Protein AF-A0A522DZI4-F1 (afdb_monomer)

Sequence (155 aa):
MILGLVLLFSINISYGDEPAVTIKKTDRCPVCGMFVYKYPKWVAEILFKDGSYYFYDGAKDMFKHLFDTAKYTPGKAAEAIRAVYVTDYYDVELIDAKSAFYVIGSDVLGPMGHELLPFKDQESAQEFLEDHQGKSILRFQEVTPLIIESLDHRR

pLDDT: mean 90.43, std 16.08, range [42.38, 98.88]

Radius of gyration: 18.19 Å; Cα contacts (8 Å, |Δi|>4): 273; chains: 1; bounding box: 61×31×57 Å

Foldseek 3Di:
DDDDDDDDDDDDPPPDPDPDDDQDQCA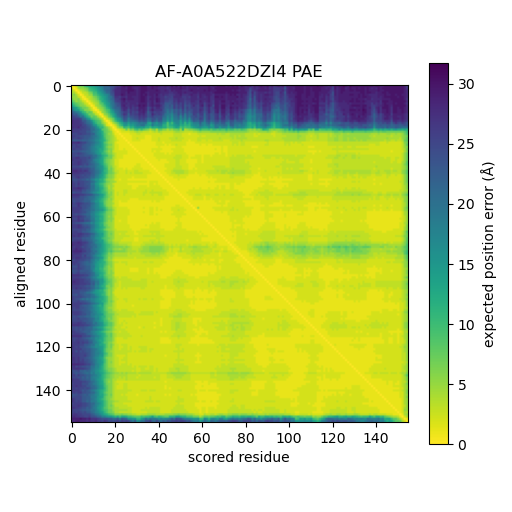ALLQPRDRQVVQLLAKKKWAFPVRDIHIHQHVLSVVVCLVPVCVSPPPDDNVRTDFMWTQANPPSDTDGLQQWKWWWDFPDATPQGTHGHTHNDPVVNVVRCVVGVTDDIDGNVRDDPVNSVCRNPDD

Mean predicted aligned error: 6.96 Å

Nearest PDB structures (foldseek):
  7og7-assembly1_A  TM=8.495E-01  e=1.006E-08  Shewanella denitrificans OS217
  7osg-assembly1_H  TM=7.710E-01  e=7.529E-07  Stutzerimonas stutzeri ATCC 14405 = CCUG 16156
  2hq3-assembly1_A  TM=6.733E-01  e=1.035E-04  Achromobacter cycloclastes

Secondary structure (DSSP, 8-state):
-----------------PPPPPPPTT-B-TTT--BGGG-GGG-EEEEETTS-EEEESSHHHHHHHHHTHHHHSTT--GGGEEEEEEE-TTT--EEETTT-EEEES-S--BTTBS--EEESSHHHHHHHHHHTT--EEEEGGG--HHHHHHHHH--

S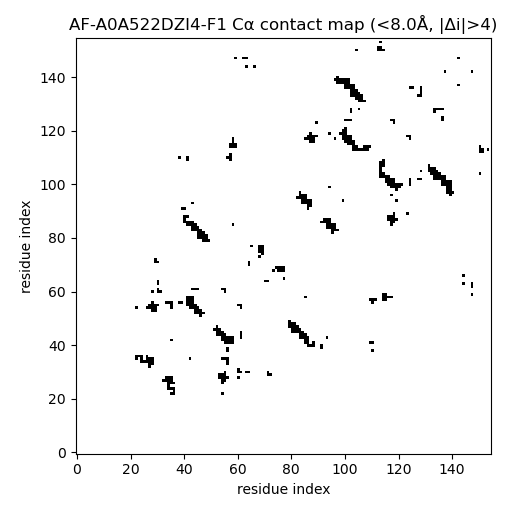tructure (mmCIF, N/CA/C/O backbone):
data_AF-A0A522DZI4-F1
#
_entry.id   AF-A0A522DZI4-F1
#
loop_
_atom_site.group_PDB
_atom_site.id
_atom_site.type_symbol
_atom_site.label_atom_id
_atom_site.label_alt_id
_atom_site.label_comp_id
_atom_site.label_asym_id
_atom_site.label_entity_id
_atom_site.label_seq_id
_atom_site.pdbx_PDB_ins_code
_atom_site.Cartn_x
_atom_site.Cartn_y
_atom_site.Cartn_z
_atom_site.occupancy
_atom_site.B_iso_or_equiv
_atom_site.auth_seq_id
_atom_site.auth_comp_id
_atom_site.auth_asym_id
_atom_site.auth_atom_id
_atom_site.pdbx_PDB_model_num
ATOM 1 N N . MET A 1 1 ? -44.406 3.926 -39.796 1.00 42.69 1 MET A N 1
ATOM 2 C CA . MET A 1 1 ? -42.980 3.721 -39.465 1.00 42.69 1 MET A CA 1
ATOM 3 C C . MET A 1 1 ? -42.635 4.660 -38.318 1.00 42.69 1 MET A C 1
ATOM 5 O O . MET A 1 1 ? -42.399 5.832 -38.568 1.00 42.69 1 MET A O 1
ATOM 9 N N . ILE A 1 2 ? -42.735 4.198 -37.068 1.00 42.38 2 ILE A N 1
ATOM 10 C CA . ILE A 1 2 ? -42.390 4.998 -35.881 1.00 42.38 2 ILE A CA 1
ATOM 11 C C . ILE A 1 2 ? -40.954 4.630 -35.510 1.00 42.38 2 ILE A C 1
ATOM 13 O O . ILE A 1 2 ? -40.682 3.490 -35.142 1.00 42.38 2 ILE A O 1
ATOM 17 N N . LEU A 1 3 ? -40.041 5.580 -35.694 1.00 44.00 3 LEU A N 1
ATOM 18 C CA . LEU A 1 3 ? -38.628 5.452 -35.360 1.00 44.00 3 LEU A CA 1
ATOM 19 C C . LEU A 1 3 ? -38.475 5.762 -33.862 1.00 44.00 3 LEU A C 1
ATOM 21 O O . LEU A 1 3 ? -38.576 6.915 -33.451 1.00 44.00 3 LEU A O 1
ATOM 25 N N . GLY A 1 4 ? -38.322 4.725 -33.038 1.00 44.97 4 GLY A N 1
ATOM 26 C CA . GLY A 1 4 ? -38.084 4.862 -31.602 1.00 44.97 4 GLY A CA 1
ATOM 27 C C . GLY A 1 4 ? -36.617 5.178 -31.326 1.00 44.97 4 GLY A C 1
ATOM 28 O O . GLY A 1 4 ? -35.756 4.323 -31.510 1.00 44.97 4 GLY A O 1
ATOM 29 N N . LEU A 1 5 ? -36.337 6.406 -30.893 1.00 58.94 5 LEU A N 1
ATOM 30 C CA . LEU A 1 5 ? -35.026 6.834 -30.410 1.00 58.94 5 LEU A CA 1
ATOM 31 C C . LEU A 1 5 ? -34.865 6.369 -28.954 1.00 58.94 5 LEU A C 1
ATOM 33 O O . LEU A 1 5 ? -35.492 6.918 -28.050 1.00 58.94 5 LEU A O 1
ATOM 37 N N . VAL A 1 6 ? -34.047 5.342 -28.727 1.00 55.59 6 VAL A N 1
ATOM 38 C CA . VAL A 1 6 ? -33.672 4.894 -27.378 1.00 55.59 6 VAL A CA 1
ATOM 39 C C . VAL A 1 6 ? -32.469 5.718 -26.925 1.00 55.59 6 VAL A C 1
ATOM 41 O O . VAL A 1 6 ? -31.351 5.516 -27.392 1.00 55.59 6 VAL A O 1
ATOM 44 N N . LEU A 1 7 ? -32.709 6.678 -26.032 1.00 53.44 7 LEU A N 1
ATOM 45 C CA . LEU A 1 7 ? -31.667 7.418 -25.322 1.00 53.44 7 LEU A CA 1
ATOM 46 C C . LEU A 1 7 ? -31.076 6.519 -24.229 1.00 53.44 7 LEU A C 1
ATOM 48 O O . LEU A 1 7 ? -31.711 6.263 -23.207 1.00 53.44 7 LEU A O 1
ATOM 52 N N . LEU A 1 8 ? -29.856 6.035 -24.456 1.00 54.62 8 LEU A N 1
ATOM 53 C CA . LEU A 1 8 ? -29.041 5.372 -23.442 1.00 54.62 8 LEU A CA 1
ATOM 54 C C . LEU A 1 8 ? -28.523 6.436 -22.465 1.00 54.62 8 LEU A C 1
ATOM 56 O O . LEU A 1 8 ? -27.666 7.247 -22.809 1.00 54.62 8 LEU A O 1
ATOM 60 N N . PHE A 1 9 ? -29.074 6.453 -21.254 1.00 49.97 9 PHE A N 1
ATOM 61 C CA . PHE A 1 9 ? -28.565 7.267 -20.154 1.00 49.97 9 PHE A CA 1
ATOM 62 C C . PHE A 1 9 ? -27.303 6.594 -19.597 1.00 49.97 9 PHE A C 1
ATOM 64 O O . PHE A 1 9 ? -27.386 5.594 -18.885 1.00 49.97 9 PHE A O 1
ATOM 71 N N . SER A 1 10 ? -26.128 7.123 -19.934 1.00 54.66 10 SER A N 1
ATOM 72 C CA . SER A 1 10 ? -24.873 6.736 -19.287 1.00 54.66 10 SER A CA 1
ATOM 73 C C . SER A 1 10 ? -24.854 7.306 -17.871 1.00 54.66 10 SER A C 1
ATOM 75 O O . SER A 1 10 ? -24.774 8.519 -17.674 1.00 54.66 10 SER A O 1
ATOM 77 N N . ILE A 1 11 ? -24.961 6.430 -16.875 1.00 54.47 11 ILE A N 1
ATOM 78 C CA . ILE A 1 11 ? -24.835 6.793 -15.465 1.00 54.47 11 ILE A CA 1
ATOM 79 C C . ILE A 1 11 ? -23.340 6.979 -15.192 1.00 54.47 11 ILE A C 1
ATOM 81 O O . ILE A 1 11 ? -22.605 6.006 -15.045 1.00 54.47 11 ILE A O 1
ATOM 85 N N . ASN A 1 12 ? -22.880 8.228 -15.154 1.00 49.81 12 ASN A N 1
ATOM 86 C CA . ASN A 1 12 ? -21.558 8.547 -14.625 1.00 49.81 12 ASN A CA 1
ATOM 87 C C . ASN A 1 12 ? -21.620 8.384 -13.104 1.00 49.81 12 ASN A C 1
ATOM 89 O O . ASN A 1 12 ? -22.180 9.228 -12.402 1.00 49.81 12 ASN A O 1
ATOM 93 N N . ILE A 1 13 ? -21.091 7.272 -12.596 1.00 49.38 13 ILE A N 1
ATOM 94 C CA . ILE A 1 13 ? -20.858 7.094 -11.164 1.00 49.38 13 ILE A CA 1
ATOM 95 C C . ILE A 1 13 ? -19.655 7.970 -10.818 1.00 49.38 13 ILE A C 1
ATOM 97 O O . ILE A 1 13 ? -18.510 7.586 -11.033 1.00 49.38 13 ILE A O 1
ATOM 101 N N . SER A 1 14 ? -19.926 9.175 -10.322 1.00 45.41 14 SER A N 1
ATOM 102 C CA . SER A 1 14 ? -18.908 9.995 -9.674 1.00 45.41 14 SER A CA 1
ATOM 103 C C . SER A 1 14 ? -18.571 9.319 -8.347 1.00 45.41 14 SER A C 1
ATOM 105 O O . SER A 1 14 ? -19.396 9.316 -7.432 1.00 45.41 14 SER A O 1
ATOM 107 N N . TYR A 1 15 ? -17.388 8.713 -8.244 1.00 54.19 15 TYR A N 1
ATOM 108 C CA . TYR A 1 15 ? -16.812 8.386 -6.942 1.00 54.19 15 TYR A CA 1
ATOM 109 C C . TYR A 1 15 ? -16.619 9.718 -6.211 1.00 54.19 15 TYR A C 1
ATOM 111 O O . TYR A 1 15 ? -15.895 10.587 -6.688 1.00 54.19 15 TYR A O 1
ATOM 119 N N . GLY A 1 16 ? -17.395 9.940 -5.150 1.00 45.88 16 GLY A N 1
ATOM 120 C CA . GLY A 1 16 ? -17.378 11.196 -4.408 1.00 45.88 16 GLY A CA 1
ATOM 121 C C . GLY A 1 16 ? -16.013 11.450 -3.775 1.00 45.88 16 GLY A C 1
ATOM 122 O O . GLY A 1 16 ? -15.410 10.519 -3.243 1.00 45.88 16 GLY A O 1
ATOM 123 N N . ASP A 1 17 ? -15.576 12.711 -3.826 1.00 51.94 17 ASP A N 1
ATOM 124 C CA . ASP A 1 17 ? -14.486 13.281 -3.028 1.00 51.94 17 ASP A CA 1
ATOM 125 C C . ASP A 1 17 ? -14.774 13.030 -1.540 1.00 51.94 17 ASP A C 1
ATOM 127 O O . ASP A 1 17 ? -15.475 13.790 -0.866 1.00 51.94 17 ASP A O 1
ATOM 131 N N . GLU A 1 18 ? -14.284 11.910 -1.022 1.00 57.28 18 GLU A N 1
ATOM 132 C CA . GLU A 1 18 ? -14.218 11.690 0.413 1.00 57.28 18 GLU A CA 1
ATOM 133 C C . GLU A 1 18 ? -13.055 12.515 0.970 1.00 57.28 18 GLU A C 1
ATOM 135 O O . GLU A 1 18 ? -11.993 12.577 0.348 1.00 57.28 18 GLU A O 1
ATOM 140 N N . PRO A 1 19 ? -13.223 13.174 2.128 1.00 52.31 19 PRO A N 1
ATOM 141 C CA . PRO A 1 19 ? -12.162 13.989 2.692 1.00 52.31 19 PRO A CA 1
ATOM 142 C C . PRO A 1 19 ? -10.928 13.121 2.948 1.00 52.31 19 PRO A C 1
ATOM 144 O O . PRO A 1 19 ? -10.971 12.199 3.763 1.00 52.31 19 PRO A O 1
ATOM 147 N N . ALA A 1 20 ? -9.832 13.442 2.258 1.00 66.19 20 ALA A N 1
ATOM 148 C CA . ALA A 1 20 ? -8.550 12.776 2.430 1.00 66.19 20 ALA A CA 1
ATOM 149 C C . ALA A 1 20 ? -8.134 12.824 3.908 1.00 66.19 20 ALA A C 1
ATOM 151 O O . ALA A 1 20 ? -7.984 13.903 4.500 1.00 66.19 20 ALA A O 1
ATOM 152 N N . VAL A 1 21 ? -7.966 11.655 4.528 1.00 83.31 21 VAL A N 1
ATOM 153 C CA . VAL A 1 21 ? -7.552 11.587 5.926 1.00 83.31 21 VAL A CA 1
ATOM 154 C C . VAL A 1 21 ? -6.105 12.064 6.017 1.00 83.31 21 VAL A C 1
ATOM 156 O O . VAL A 1 21 ? -5.202 11.560 5.356 1.00 83.31 21 VAL A O 1
ATOM 159 N N . THR A 1 22 ? -5.868 13.086 6.836 1.00 90.69 22 THR A N 1
ATOM 160 C CA . THR A 1 22 ? -4.531 13.670 6.978 1.00 90.69 22 THR A CA 1
ATOM 161 C C . THR A 1 22 ? -3.695 12.885 7.986 1.00 90.69 22 THR A C 1
ATOM 163 O O . THR A 1 22 ? -4.086 12.745 9.148 1.00 90.69 22 THR A O 1
ATOM 166 N N . ILE A 1 23 ? -2.504 12.457 7.565 1.00 92.94 23 ILE A N 1
ATOM 167 C CA . ILE A 1 23 ? -1.526 11.768 8.414 1.00 92.94 23 ILE A CA 1
ATOM 168 C C . ILE A 1 23 ? -0.971 12.728 9.471 1.00 92.94 23 ILE A C 1
ATOM 170 O O . ILE A 1 23 ? -0.421 13.791 9.169 1.00 92.94 23 ILE A O 1
ATOM 174 N N . LYS A 1 24 ? -1.057 12.328 10.737 1.00 95.56 24 LYS A N 1
ATOM 175 C CA . LYS A 1 24 ? -0.503 13.040 11.891 1.00 95.56 24 LYS A CA 1
ATOM 176 C C . LYS A 1 24 ? 0.878 12.495 12.239 1.00 95.56 24 LYS A C 1
ATOM 178 O O . LYS A 1 24 ? 1.206 11.336 12.009 1.00 95.56 24 LYS A O 1
ATOM 183 N N . LYS A 1 25 ? 1.686 13.307 12.928 1.00 96.56 25 LYS A N 1
ATOM 184 C CA . LYS A 1 25 ? 3.009 12.875 13.428 1.00 96.56 25 LYS A CA 1
ATOM 185 C C . LYS A 1 25 ? 2.949 11.739 14.457 1.00 96.56 25 LYS A C 1
ATOM 187 O O . LYS A 1 25 ? 3.963 11.102 14.728 1.00 96.56 25 LYS A O 1
ATOM 192 N N . THR A 1 26 ? 1.781 11.519 15.050 1.00 96.75 26 THR A N 1
ATOM 193 C CA . THR A 1 26 ? 1.513 10.456 16.022 1.00 96.75 26 THR A CA 1
ATOM 194 C C . THR A 1 26 ? 1.021 9.166 15.383 1.00 96.75 26 THR A C 1
ATOM 196 O O . THR A 1 26 ? 0.989 8.153 16.078 1.00 96.75 26 THR A O 1
ATOM 199 N N . ASP A 1 27 ? 0.639 9.190 14.103 1.00 96.94 27 ASP A N 1
ATOM 200 C CA . ASP A 1 27 ? 0.090 8.015 13.436 1.00 96.94 27 ASP A CA 1
ATOM 201 C C . ASP A 1 27 ? 1.195 6.986 13.212 1.00 96.94 27 ASP A C 1
ATOM 203 O O . ASP A 1 27 ? 2.288 7.289 12.710 1.00 96.94 27 ASP A O 1
ATOM 207 N N . ARG A 1 28 ? 0.905 5.760 13.643 1.00 97.81 28 ARG A N 1
ATOM 208 C CA . ARG A 1 28 ? 1.819 4.627 13.576 1.00 97.81 28 ARG A CA 1
ATOM 209 C C . ARG A 1 28 ? 1.190 3.496 12.791 1.00 97.81 28 ARG A C 1
ATOM 211 O O . ARG A 1 28 ? 0.009 3.212 12.973 1.00 97.81 28 ARG A O 1
ATOM 218 N N . CYS A 1 29 ? 2.014 2.824 11.999 1.00 98.19 29 CYS A N 1
ATOM 219 C CA . CYS A 1 29 ? 1.640 1.580 11.358 1.00 98.1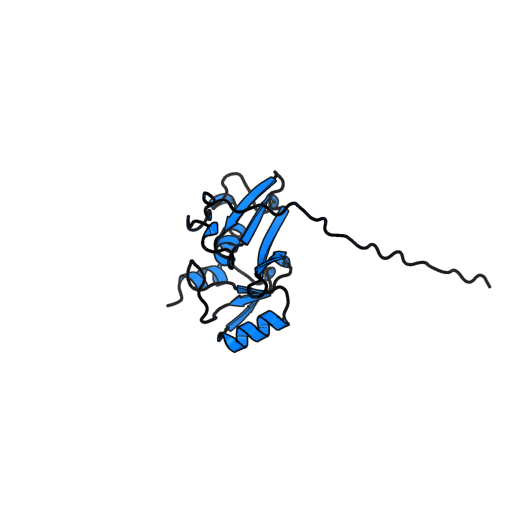9 29 CYS A CA 1
ATOM 220 C C . CYS A 1 29 ? 1.292 0.542 12.440 1.00 98.19 29 CYS A C 1
ATOM 222 O O . CYS A 1 29 ? 2.137 0.272 13.301 1.00 98.19 29 CYS A O 1
ATOM 224 N N . PRO A 1 30 ? 0.082 -0.049 12.441 1.00 97.75 30 PRO A N 1
ATOM 225 C CA . PRO A 1 30 ? -0.310 -1.038 13.446 1.00 97.75 30 PRO A CA 1
ATOM 226 C C . PRO A 1 30 ? 0.451 -2.366 13.303 1.00 97.75 30 PRO A C 1
ATOM 228 O O . PRO A 1 30 ? 0.373 -3.207 14.195 1.00 97.75 30 PRO A O 1
ATOM 231 N N . VAL A 1 31 ? 1.180 -2.562 12.199 1.00 98.06 31 VAL A N 1
ATOM 232 C CA . VAL A 1 31 ? 1.926 -3.791 11.912 1.00 98.06 31 VAL A CA 1
ATOM 233 C C . VAL A 1 31 ? 3.365 -3.713 12.420 1.00 98.06 31 VAL A C 1
ATOM 235 O O . VAL A 1 31 ? 3.755 -4.544 13.240 1.00 98.06 31 VAL A O 1
ATOM 238 N N . CYS A 1 32 ? 4.143 -2.714 11.993 1.00 97.38 32 CYS A N 1
ATOM 239 C CA . CYS A 1 32 ? 5.549 -2.557 12.390 1.00 97.38 32 CYS A CA 1
ATOM 240 C C . CYS A 1 32 ? 5.784 -1.522 13.511 1.00 97.38 32 CYS A C 1
ATOM 242 O O . CYS A 1 32 ? 6.859 -1.484 14.111 1.00 97.38 32 CYS A O 1
ATOM 244 N N . GLY A 1 33 ? 4.806 -0.657 13.807 1.00 97.31 33 GLY A N 1
ATOM 245 C CA . GLY A 1 33 ? 4.912 0.405 14.816 1.00 97.31 33 GLY A CA 1
ATOM 246 C C . GLY A 1 33 ? 5.635 1.681 14.363 1.00 97.31 33 GLY A C 1
ATOM 247 O O . GLY A 1 33 ? 5.810 2.600 15.181 1.00 97.31 33 GLY A O 1
ATOM 248 N N . MET A 1 34 ? 6.054 1.763 13.095 1.00 96.94 34 MET A N 1
ATOM 249 C CA . MET A 1 34 ? 6.743 2.929 12.540 1.00 96.94 34 MET A CA 1
ATOM 250 C C . MET A 1 34 ? 5.824 4.132 12.364 1.00 96.94 34 MET A C 1
ATOM 252 O O . MET A 1 34 ? 4.624 4.005 12.147 1.00 96.94 34 MET A O 1
ATOM 256 N N . PHE A 1 35 ? 6.407 5.327 12.460 1.00 97.75 35 PHE A N 1
ATOM 257 C CA . PHE A 1 35 ? 5.691 6.577 12.236 1.00 97.75 35 PHE A CA 1
ATOM 258 C C . PHE A 1 35 ? 5.482 6.825 10.744 1.00 97.75 35 PHE A C 1
ATOM 260 O O . PHE A 1 35 ? 6.451 7.063 10.019 1.00 97.75 35 PHE A O 1
ATOM 267 N N . VAL A 1 36 ? 4.224 6.847 10.311 1.00 97.44 36 VAL A N 1
ATOM 268 C CA . VAL A 1 36 ? 3.872 6.861 8.883 1.00 97.44 36 VAL A CA 1
ATOM 269 C C . VAL A 1 36 ? 4.281 8.166 8.196 1.00 97.44 36 VAL A C 1
ATOM 271 O O . VAL A 1 36 ? 4.771 8.138 7.072 1.00 97.44 36 VAL A O 1
ATOM 274 N N . TYR A 1 37 ? 4.187 9.311 8.885 1.00 95.88 37 TYR A N 1
ATOM 275 C CA . TYR A 1 37 ? 4.509 10.630 8.309 1.00 95.88 37 TYR A CA 1
ATOM 276 C C . TYR A 1 37 ? 5.936 10.748 7.740 1.00 95.88 37 TYR A C 1
ATOM 278 O O . TYR A 1 37 ? 6.227 11.683 6.996 1.00 95.88 37 TYR A O 1
ATOM 286 N N . LYS A 1 38 ? 6.847 9.843 8.121 1.00 96.19 38 LYS A N 1
ATOM 287 C CA . LYS A 1 38 ? 8.222 9.802 7.612 1.00 96.19 38 LYS A CA 1
ATOM 288 C C . LYS A 1 38 ? 8.331 9.186 6.212 1.00 96.19 38 LYS A C 1
ATOM 290 O O . LYS A 1 38 ? 9.363 9.362 5.573 1.00 96.19 38 LYS A O 1
ATOM 295 N N . TYR A 1 39 ? 7.291 8.496 5.743 1.00 95.56 39 TYR A N 1
ATOM 296 C CA . TYR A 1 39 ? 7.297 7.697 4.515 1.00 95.56 39 TYR A CA 1
ATOM 297 C C . TYR A 1 39 ? 6.119 8.041 3.589 1.00 95.56 39 TYR A C 1
ATOM 299 O O . TYR A 1 39 ? 5.419 7.136 3.150 1.00 95.56 39 TYR A O 1
ATOM 307 N N . PRO A 1 40 ? 5.883 9.325 3.249 1.00 91.81 40 PRO A N 1
ATOM 308 C CA . PRO A 1 40 ? 4.688 9.752 2.507 1.00 91.81 40 PRO A CA 1
ATOM 309 C C . PRO A 1 40 ? 4.513 9.057 1.144 1.00 91.81 40 PRO A C 1
ATOM 311 O O . PRO A 1 40 ? 3.389 8.840 0.712 1.00 91.81 40 PRO A O 1
ATOM 314 N N . LYS A 1 41 ? 5.615 8.654 0.497 1.00 91.81 41 LYS A N 1
ATOM 315 C CA . LYS A 1 41 ? 5.607 7.929 -0.786 1.00 91.81 41 LYS A CA 1
ATOM 316 C C . LYS A 1 41 ? 5.160 6.467 -0.698 1.00 91.81 41 LYS A C 1
ATOM 318 O O . LYS A 1 41 ? 4.917 5.853 -1.722 1.00 91.81 41 LYS A O 1
ATOM 323 N N . TRP A 1 42 ? 5.100 5.910 0.506 1.00 96.69 42 TRP A N 1
ATOM 324 C CA . TRP A 1 42 ? 4.854 4.484 0.743 1.00 96.69 42 TRP A CA 1
ATOM 325 C C . TRP A 1 42 ? 3.513 4.227 1.415 1.00 96.69 42 TRP A C 1
ATOM 327 O O . TRP A 1 42 ? 3.176 3.086 1.720 1.00 96.69 42 TRP A O 1
ATOM 337 N N . VAL A 1 43 ? 2.778 5.297 1.708 1.00 97.44 43 VAL A N 1
ATOM 338 C CA . VAL A 1 43 ? 1.599 5.223 2.554 1.00 97.44 43 VAL A C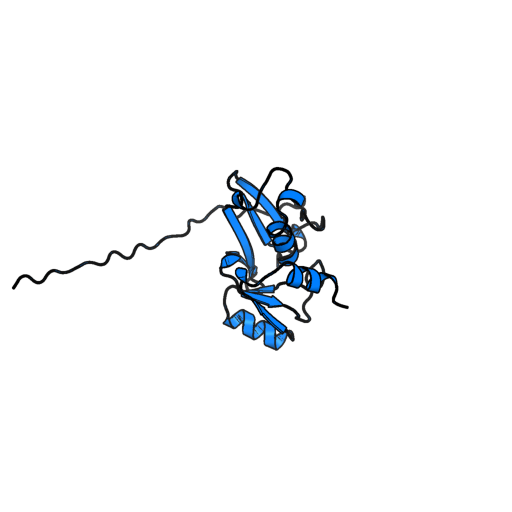A 1
ATOM 339 C C . VAL A 1 43 ? 0.566 4.295 1.934 1.00 97.44 43 VAL A C 1
ATOM 341 O O . VAL A 1 43 ? 0.286 4.325 0.739 1.00 97.44 43 VAL A O 1
ATOM 344 N N . ALA A 1 44 ? -0.028 3.483 2.791 1.00 98.25 44 ALA A N 1
ATOM 345 C CA . ALA A 1 44 ? -1.288 2.830 2.504 1.00 98.25 44 ALA A CA 1
ATOM 346 C C . ALA A 1 44 ? -2.285 3.154 3.617 1.00 98.25 44 ALA A C 1
ATOM 348 O O . ALA A 1 44 ? -1.901 3.545 4.725 1.00 98.25 44 ALA A O 1
ATOM 349 N N . GLU A 1 45 ? -3.568 2.985 3.325 1.00 97.69 45 GLU A N 1
ATOM 350 C CA . GLU A 1 45 ? -4.664 3.329 4.223 1.00 97.69 45 GLU A CA 1
ATOM 351 C C . GLU A 1 45 ? -5.767 2.270 4.167 1.00 97.69 45 GLU A C 1
ATOM 353 O O . GLU A 1 45 ? -6.146 1.803 3.093 1.00 97.69 45 GLU A O 1
ATOM 358 N N . ILE A 1 46 ? -6.313 1.917 5.331 1.00 97.94 46 ILE A N 1
ATOM 359 C CA . ILE A 1 46 ? -7.549 1.139 5.452 1.00 97.94 46 ILE A CA 1
ATOM 360 C C . ILE A 1 46 ? -8.589 2.001 6.160 1.00 97.94 46 ILE A C 1
ATOM 362 O O . ILE A 1 46 ? -8.374 2.445 7.289 1.00 97.94 46 ILE A O 1
ATOM 366 N N . LEU A 1 47 ? -9.741 2.173 5.511 1.00 96.94 47 LEU A N 1
ATOM 367 C CA . LEU A 1 47 ? -10.920 2.839 6.057 1.00 96.94 47 LEU A CA 1
ATOM 368 C C . LEU A 1 47 ? -11.976 1.805 6.432 1.00 96.94 47 LEU A C 1
ATOM 370 O O . LEU A 1 47 ? -12.376 0.982 5.606 1.00 96.94 47 LEU A O 1
ATOM 374 N N . PHE A 1 48 ? -12.494 1.883 7.653 1.00 96.56 48 PHE A N 1
ATOM 375 C CA . PHE A 1 48 ? -13.569 1.021 8.137 1.00 96.56 48 PHE A CA 1
ATOM 376 C C . PHE A 1 48 ? -14.942 1.694 8.021 1.00 96.56 48 PHE A C 1
ATOM 378 O O . PHE A 1 48 ? -15.073 2.917 7.960 1.00 96.56 48 PHE A O 1
ATOM 385 N N . LYS A 1 49 ? -16.000 0.876 8.010 1.00 96.31 49 LYS A N 1
ATOM 386 C CA . LYS A 1 49 ? -17.403 1.323 7.916 1.00 96.31 49 LYS A CA 1
ATOM 387 C C . LYS A 1 49 ? -17.856 2.195 9.091 1.00 96.31 49 LYS A C 1
ATOM 389 O O . LYS A 1 49 ? -18.790 2.968 8.934 1.00 96.31 49 LYS A O 1
ATOM 394 N N . ASP A 1 50 ? -17.209 2.074 10.248 1.00 94.88 50 ASP A N 1
ATOM 395 C CA . ASP A 1 50 ? -17.484 2.895 11.435 1.00 94.88 50 ASP A CA 1
ATOM 396 C C . ASP A 1 50 ? -16.720 4.232 11.445 1.00 94.88 50 ASP A C 1
ATOM 398 O O . ASP A 1 50 ? -16.773 4.962 12.432 1.00 94.88 50 ASP A O 1
ATOM 402 N N . GLY A 1 51 ? -15.998 4.548 10.365 1.00 93.75 51 GLY A N 1
ATOM 403 C CA . GLY A 1 51 ? -15.223 5.780 10.215 1.00 93.75 51 GLY A CA 1
ATOM 404 C C . GLY A 1 51 ? -13.827 5.731 10.838 1.00 93.75 51 GLY A C 1
ATOM 405 O O . GLY A 1 51 ? -13.062 6.679 10.668 1.00 93.75 51 GLY A O 1
ATOM 406 N N . SER A 1 52 ? -13.463 4.646 11.530 1.00 94.75 52 SER A N 1
ATOM 407 C CA . SER A 1 52 ? -12.073 4.452 11.956 1.00 94.75 52 SER A CA 1
ATOM 408 C C . SER A 1 52 ? -11.164 4.180 10.756 1.00 94.75 52 SER A C 1
ATOM 410 O O . SER A 1 52 ? -11.588 3.612 9.746 1.00 94.75 52 SER A O 1
ATOM 412 N N . TYR A 1 53 ? -9.906 4.590 10.876 1.00 95.75 53 TYR A N 1
ATOM 413 C CA . TYR A 1 53 ? -8.910 4.483 9.821 1.00 95.75 53 TYR A CA 1
ATOM 414 C C . TYR A 1 53 ? -7.554 4.090 10.396 1.00 95.75 53 TYR A C 1
ATOM 416 O O . TYR A 1 53 ? -7.257 4.356 11.564 1.00 95.75 53 TYR A O 1
ATOM 424 N N . TYR A 1 54 ? -6.733 3.464 9.560 1.00 97.25 54 TYR A N 1
ATOM 425 C CA . TYR A 1 54 ? -5.366 3.089 9.893 1.00 97.25 54 TYR A CA 1
ATOM 426 C C . TYR A 1 54 ? -4.463 3.382 8.709 1.00 97.25 54 TYR A C 1
ATOM 428 O O . TYR A 1 54 ? -4.825 3.113 7.565 1.00 97.25 54 TYR A O 1
ATOM 436 N N . PHE A 1 55 ? -3.278 3.897 9.013 1.00 98.06 55 PHE A N 1
ATOM 437 C CA . PHE A 1 55 ? -2.233 4.130 8.034 1.00 98.06 55 PHE A CA 1
ATOM 438 C C . PHE A 1 55 ? -1.107 3.120 8.193 1.00 98.06 55 PHE A C 1
ATOM 440 O O . PHE A 1 55 ? -0.822 2.664 9.302 1.00 98.06 55 PHE A O 1
ATOM 447 N N . TYR A 1 56 ? -0.433 2.840 7.090 1.00 98.50 56 TYR A N 1
ATOM 448 C CA . TYR A 1 56 ? 0.685 1.911 7.004 1.00 98.50 56 TYR A CA 1
ATOM 449 C C . TYR A 1 56 ? 1.832 2.610 6.287 1.00 98.50 56 TYR A C 1
ATOM 451 O O . TYR A 1 56 ? 1.616 3.467 5.434 1.00 98.50 56 TYR A O 1
ATOM 459 N N . ASP A 1 57 ? 3.054 2.253 6.644 1.00 97.38 57 ASP A N 1
ATOM 460 C CA . ASP A 1 57 ? 4.285 2.741 6.025 1.00 97.38 57 ASP A CA 1
ATOM 461 C C . ASP A 1 57 ? 4.663 1.969 4.749 1.00 97.38 57 ASP A C 1
ATOM 463 O O . ASP A 1 57 ? 5.744 2.175 4.214 1.00 97.38 57 ASP A O 1
ATOM 467 N N . GLY A 1 58 ? 3.790 1.091 4.258 1.00 97.94 58 GLY A N 1
ATOM 468 C CA . GLY A 1 58 ? 3.991 0.308 3.043 1.00 97.94 58 GLY A CA 1
ATOM 469 C C . GLY A 1 58 ? 2.762 -0.529 2.702 1.00 97.94 58 GLY A C 1
ATOM 470 O O . GLY A 1 58 ? 1.978 -0.901 3.585 1.00 97.94 58 GLY A O 1
ATOM 471 N N . ALA A 1 59 ? 2.606 -0.877 1.422 1.00 98.38 59 ALA A N 1
ATOM 472 C CA . ALA A 1 59 ? 1.531 -1.759 0.975 1.00 98.38 59 ALA A CA 1
ATOM 473 C C . ALA A 1 59 ? 1.661 -3.168 1.577 1.00 98.38 59 ALA A C 1
ATOM 475 O O . ALA A 1 59 ? 0.650 -3.765 1.939 1.00 98.38 59 ALA A O 1
ATOM 476 N N . LYS A 1 60 ? 2.880 -3.688 1.764 1.00 98.31 60 LYS A N 1
ATOM 477 C CA . LYS A 1 60 ? 3.141 -4.984 2.407 1.00 98.31 60 LYS A CA 1
ATOM 478 C C . LYS A 1 60 ? 2.515 -5.077 3.789 1.00 98.31 60 LYS A C 1
ATOM 480 O O . LYS A 1 60 ? 1.829 -6.055 4.084 1.00 98.31 60 LYS A O 1
ATOM 485 N N . ASP A 1 61 ? 2.721 -4.071 4.630 1.00 98.56 61 ASP A N 1
ATOM 486 C CA . ASP A 1 61 ? 2.152 -4.061 5.975 1.00 98.56 61 ASP A CA 1
ATOM 487 C C . ASP A 1 61 ? 0.628 -3.878 5.940 1.00 98.56 61 ASP A C 1
ATOM 489 O O . ASP A 1 61 ? -0.091 -4.536 6.694 1.00 98.56 61 ASP A O 1
ATOM 493 N N . MET A 1 62 ? 0.100 -3.100 4.993 1.00 98.62 62 MET A N 1
ATOM 494 C CA . MET A 1 62 ? -1.343 -3.054 4.744 1.00 98.62 62 MET A CA 1
ATOM 495 C C . MET A 1 62 ? -1.904 -4.440 4.365 1.00 98.62 62 MET A C 1
ATOM 497 O O . MET A 1 62 ? -2.886 -4.882 4.961 1.00 98.62 62 MET A O 1
ATOM 501 N N . PHE A 1 63 ? -1.252 -5.194 3.474 1.00 98.69 63 PHE A N 1
ATOM 502 C CA . PHE A 1 63 ? -1.679 -6.554 3.123 1.00 98.69 63 PHE A CA 1
ATOM 503 C C . PHE A 1 63 ? -1.573 -7.534 4.298 1.00 98.69 63 PHE A C 1
ATOM 505 O O . PHE A 1 63 ? -2.481 -8.346 4.483 1.00 98.69 63 PHE A O 1
ATOM 512 N N . LYS A 1 64 ? -0.535 -7.441 5.146 1.00 98.38 64 LYS A N 1
ATOM 513 C CA . LYS A 1 64 ? -0.468 -8.216 6.405 1.00 98.38 64 LYS A CA 1
ATOM 514 C C . LYS A 1 64 ? -1.707 -7.974 7.265 1.00 98.38 64 LYS A C 1
ATOM 516 O O . LYS A 1 64 ? -2.264 -8.920 7.817 1.00 98.38 64 LYS A O 1
ATOM 521 N N . HIS A 1 65 ? -2.163 -6.725 7.342 1.00 98.44 65 HIS A N 1
ATOM 522 C CA . HIS A 1 65 ? -3.394 -6.387 8.042 1.00 98.44 65 HIS A CA 1
ATOM 523 C C . HIS A 1 65 ? -4.639 -6.957 7.356 1.00 98.44 65 HIS A C 1
ATOM 525 O O . HIS A 1 65 ? -5.510 -7.492 8.038 1.00 98.44 65 HIS A O 1
ATOM 531 N N . LEU A 1 66 ? -4.745 -6.878 6.029 1.00 98.19 66 LEU A N 1
ATOM 532 C CA . LEU A 1 66 ? -5.885 -7.452 5.306 1.00 98.19 66 LEU A CA 1
ATOM 533 C C . LEU A 1 66 ? -6.024 -8.962 5.534 1.00 98.19 66 LEU A C 1
ATOM 535 O O . LEU A 1 66 ? -7.138 -9.448 5.711 1.00 98.19 66 LEU A O 1
ATOM 539 N N . PHE A 1 67 ? -4.908 -9.695 5.571 1.00 97.81 67 PHE A N 1
ATOM 540 C CA . PHE A 1 67 ? -4.923 -11.141 5.803 1.00 97.81 67 PHE A CA 1
ATOM 541 C C . PHE A 1 67 ? -5.192 -11.535 7.260 1.00 97.81 67 PHE A C 1
ATOM 543 O O . PHE A 1 67 ? -5.614 -12.663 7.505 1.00 97.81 67 PHE A O 1
ATOM 550 N N . ASP A 1 68 ? -4.978 -10.630 8.218 1.00 97.06 68 ASP A N 1
ATOM 551 C CA . ASP A 1 68 ? -5.188 -10.895 9.644 1.00 97.06 68 ASP A CA 1
ATOM 552 C C . ASP A 1 68 ? -5.739 -9.659 10.381 1.00 97.06 68 ASP A C 1
ATOM 554 O O . ASP A 1 68 ? -5.153 -9.118 11.324 1.00 97.06 68 ASP A O 1
ATOM 558 N N . THR A 1 69 ? -6.892 -9.164 9.922 1.00 97.19 69 THR A N 1
ATOM 559 C CA . THR A 1 69 ? -7.491 -7.915 10.430 1.00 97.19 69 THR A CA 1
ATOM 560 C C . THR A 1 69 ? -7.783 -7.988 11.928 1.00 97.19 69 THR A C 1
ATOM 562 O O . THR A 1 69 ? -7.572 -7.011 12.646 1.00 97.19 69 THR A O 1
ATOM 565 N N . ALA A 1 70 ? -8.199 -9.151 12.433 1.00 95.94 70 ALA A N 1
ATOM 566 C CA . ALA A 1 70 ? -8.500 -9.335 13.850 1.00 95.94 70 ALA A CA 1
ATOM 567 C C . ALA A 1 70 ? -7.255 -9.198 14.746 1.00 95.94 70 ALA A C 1
ATOM 569 O O . ALA A 1 70 ? -7.367 -8.705 15.870 1.00 95.94 70 ALA A O 1
ATOM 570 N N . LYS A 1 71 ? -6.068 -9.587 14.259 1.00 96.62 71 LYS A N 1
ATOM 571 C CA . LYS A 1 71 ? -4.801 -9.417 14.983 1.00 96.62 71 LYS A CA 1
ATOM 572 C C . LYS A 1 71 ? -4.385 -7.956 15.092 1.00 96.62 71 LYS A C 1
ATOM 574 O O . LYS A 1 71 ? -3.988 -7.515 1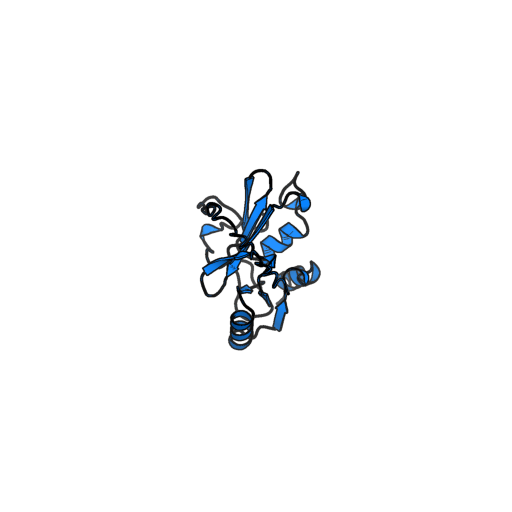6.168 1.00 96.62 71 LYS A O 1
ATOM 579 N N . TYR A 1 72 ? -4.448 -7.213 13.989 1.00 96.88 72 TYR A N 1
ATOM 580 C CA . TYR A 1 72 ? -3.949 -5.833 13.940 1.00 96.88 72 TYR A CA 1
ATOM 581 C C . TYR A 1 72 ? -4.994 -4.796 14.355 1.00 96.88 72 TYR A C 1
ATOM 583 O O . TYR A 1 72 ? -4.643 -3.695 14.777 1.00 96.88 72 TYR A O 1
ATOM 591 N N . THR A 1 73 ? -6.271 -5.169 14.298 1.00 93.75 73 THR A N 1
ATOM 592 C CA . THR A 1 73 ? -7.402 -4.406 14.829 1.00 93.75 73 THR A CA 1
ATOM 593 C C . THR A 1 73 ? -8.349 -5.305 15.618 1.00 93.75 73 THR A C 1
ATOM 595 O O . THR A 1 73 ? -9.387 -5.730 15.103 1.00 93.75 73 THR A O 1
ATOM 598 N N . PRO A 1 74 ? -8.026 -5.589 16.892 1.00 93.56 74 PRO A N 1
ATOM 599 C CA . PRO A 1 74 ? -8.890 -6.385 17.754 1.00 93.56 74 PRO A CA 1
ATOM 600 C C . PRO A 1 74 ? -10.326 -5.849 17.782 1.00 93.56 74 PRO A C 1
ATOM 602 O O . PRO A 1 74 ? -10.559 -4.662 18.006 1.00 93.56 74 PRO A O 1
ATOM 605 N N . GLY A 1 75 ? -11.292 -6.738 17.544 1.00 92.25 75 GLY A N 1
ATOM 606 C CA . GLY A 1 75 ? -12.716 -6.391 17.465 1.00 92.25 75 GLY A CA 1
ATOM 607 C C . GLY A 1 75 ? -13.209 -5.973 16.075 1.00 92.25 75 GLY A C 1
ATOM 608 O O . GLY A 1 75 ? -14.399 -5.699 15.925 1.00 92.25 75 GLY A O 1
ATOM 609 N N . LYS A 1 76 ? -12.341 -5.954 15.056 1.00 93.69 76 LYS A N 1
ATOM 610 C CA . LYS A 1 76 ? -12.715 -5.743 13.651 1.00 93.69 76 LYS A CA 1
ATOM 611 C C . LYS A 1 76 ? -12.440 -6.996 12.821 1.00 93.69 76 LYS A C 1
ATOM 613 O O . LYS A 1 76 ? -11.551 -7.785 13.126 1.00 93.69 76 LYS A O 1
ATOM 618 N N . ALA A 1 77 ? -13.220 -7.153 11.759 1.00 92.94 77 ALA A N 1
ATOM 619 C CA . ALA A 1 77 ? -13.064 -8.201 10.759 1.00 92.94 77 ALA A CA 1
ATOM 620 C C . ALA A 1 77 ? -12.925 -7.569 9.367 1.00 92.94 77 ALA A C 1
ATOM 622 O O . ALA A 1 77 ? -13.262 -6.394 9.185 1.00 92.94 77 ALA A O 1
ATOM 623 N N . ALA A 1 78 ? -12.443 -8.335 8.388 1.00 92.69 78 ALA A N 1
ATOM 624 C CA . ALA A 1 78 ? -12.201 -7.838 7.033 1.00 92.69 78 ALA A CA 1
ATOM 625 C C . ALA A 1 78 ? -13.479 -7.275 6.378 1.00 92.69 78 ALA A C 1
ATOM 627 O O . ALA A 1 78 ? -13.430 -6.299 5.633 1.00 92.69 78 ALA A O 1
ATOM 628 N N . GLU A 1 79 ? -14.653 -7.807 6.720 1.00 95.81 79 GLU A N 1
ATOM 629 C CA . GLU 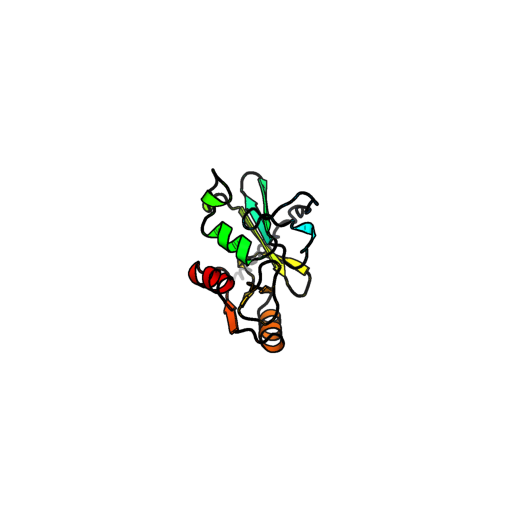A 1 79 ? -15.956 -7.355 6.220 1.00 95.81 79 GLU A CA 1
ATOM 630 C C . GLU A 1 79 ? -16.330 -5.947 6.706 1.00 95.81 79 GLU A C 1
ATOM 632 O O . GLU A 1 79 ? -17.222 -5.306 6.139 1.00 95.81 79 GLU A O 1
ATOM 637 N N . ALA A 1 80 ? -15.681 -5.457 7.766 1.00 96.25 80 ALA A N 1
ATOM 638 C CA . ALA A 1 80 ? -15.860 -4.101 8.269 1.00 96.25 80 ALA A CA 1
ATOM 639 C C . ALA A 1 80 ? -15.057 -3.065 7.468 1.00 96.25 80 ALA A C 1
ATOM 641 O O . ALA A 1 80 ? -15.281 -1.866 7.648 1.00 96.25 80 ALA A O 1
A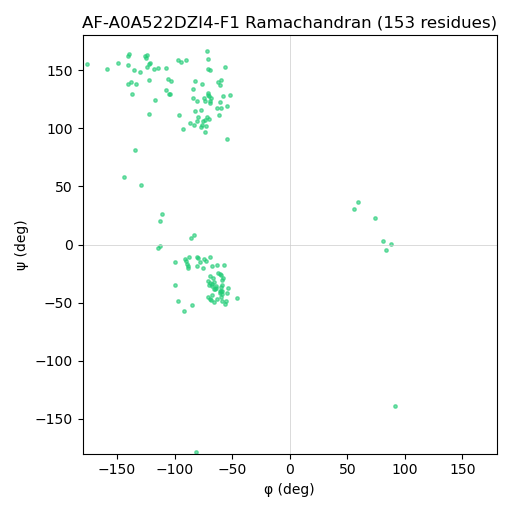TOM 642 N N . ILE A 1 81 ? -14.152 -3.499 6.585 1.00 97.00 81 ILE A N 1
ATOM 643 C CA . ILE A 1 81 ? -13.386 -2.615 5.708 1.00 97.00 81 ILE A CA 1
ATOM 644 C C . ILE A 1 81 ? -14.319 -2.038 4.644 1.00 97.00 81 ILE A C 1
ATOM 646 O O . ILE A 1 81 ? -15.093 -2.744 3.992 1.00 97.00 81 ILE A O 1
ATOM 650 N N . ARG A 1 82 ? -14.259 -0.719 4.493 1.00 96.44 82 ARG A N 1
ATOM 651 C CA . ARG A 1 82 ? -15.026 0.057 3.520 1.00 96.44 82 ARG A CA 1
ATOM 652 C C . ARG A 1 82 ? -14.202 0.331 2.268 1.00 96.44 82 ARG A C 1
ATOM 654 O O . ARG A 1 82 ? -14.695 0.107 1.168 1.00 96.44 82 ARG A O 1
ATOM 661 N N . ALA A 1 83 ? -12.968 0.793 2.445 1.00 97.19 83 ALA A N 1
ATOM 662 C CA . ALA A 1 83 ? -12.063 1.150 1.361 1.00 97.19 83 ALA A CA 1
ATOM 663 C C . ALA A 1 83 ? -10.608 0.901 1.768 1.00 97.19 83 ALA A C 1
ATOM 665 O O . ALA A 1 83 ? -10.286 0.866 2.959 1.00 97.19 83 ALA A O 1
ATOM 666 N N . VAL A 1 84 ? -9.753 0.706 0.768 1.00 98.12 84 VAL A N 1
ATOM 667 C CA . VAL A 1 84 ? -8.317 0.497 0.939 1.00 98.12 84 VAL A CA 1
ATOM 668 C C . VAL A 1 84 ? -7.607 1.314 -0.127 1.00 98.12 84 VAL A C 1
ATOM 670 O O . VAL A 1 84 ? -7.939 1.194 -1.305 1.00 98.12 84 VAL A O 1
ATOM 673 N N . TYR A 1 85 ? -6.631 2.109 0.285 1.00 98.38 85 TYR A N 1
ATOM 674 C CA . TYR A 1 85 ? -5.850 2.954 -0.607 1.00 98.38 85 TYR A CA 1
ATOM 675 C C . TYR A 1 85 ? -4.366 2.655 -0.467 1.00 98.38 85 TYR A C 1
ATOM 677 O O . TYR A 1 85 ? -3.891 2.203 0.578 1.00 98.38 85 TYR A O 1
ATOM 685 N N . VAL A 1 86 ? -3.639 2.911 -1.543 1.00 98.56 86 VAL A N 1
ATOM 686 C CA . VAL A 1 86 ? -2.180 2.841 -1.614 1.00 98.56 86 VAL A CA 1
ATOM 687 C C . VAL A 1 86 ? -1.678 4.068 -2.357 1.00 98.56 86 VAL A C 1
ATOM 689 O O . VAL A 1 86 ? -2.385 4.591 -3.213 1.00 98.56 86 VAL A O 1
ATOM 692 N N . THR A 1 87 ? -0.480 4.536 -2.037 1.00 98.00 87 THR A N 1
ATOM 693 C CA . THR A 1 87 ? 0.152 5.627 -2.779 1.00 98.00 87 THR A CA 1
ATOM 694 C C . THR A 1 87 ? 0.785 5.090 -4.062 1.00 98.00 87 THR A C 1
ATOM 696 O O . THR A 1 87 ? 1.620 4.187 -4.003 1.00 98.00 87 THR A O 1
ATOM 699 N N . ASP A 1 88 ? 0.396 5.645 -5.208 1.00 98.31 88 ASP A N 1
ATOM 700 C CA . ASP A 1 88 ? 1.071 5.445 -6.489 1.00 98.31 88 ASP A CA 1
ATOM 701 C C . ASP A 1 88 ? 2.536 5.879 -6.382 1.00 98.31 88 ASP A C 1
ATOM 703 O O . ASP A 1 88 ? 2.840 6.986 -5.923 1.00 98.31 88 ASP A O 1
ATOM 707 N N . TYR A 1 89 ? 3.454 5.001 -6.777 1.00 97.69 89 TYR A N 1
ATOM 708 C CA . TYR A 1 89 ? 4.874 5.204 -6.507 1.00 97.69 89 TYR A CA 1
ATOM 709 C C . TYR A 1 89 ? 5.471 6.394 -7.276 1.00 97.69 89 TYR A C 1
ATOM 711 O O . TYR A 1 89 ? 6.356 7.083 -6.754 1.00 97.69 89 TYR A O 1
ATOM 719 N N . TYR A 1 90 ? 4.989 6.654 -8.494 1.00 96.62 90 TYR A N 1
ATOM 720 C CA . TYR A 1 90 ? 5.490 7.738 -9.336 1.00 96.62 90 TYR A CA 1
ATOM 721 C C . TYR A 1 90 ? 4.831 9.077 -9.025 1.00 96.62 90 TYR A C 1
ATOM 723 O O . TYR A 1 90 ? 5.548 10.039 -8.726 1.00 96.62 90 TYR A O 1
ATOM 731 N N . ASP A 1 91 ? 3.501 9.138 -9.007 1.00 96.25 91 ASP A N 1
ATOM 732 C CA . ASP A 1 91 ? 2.803 10.416 -8.848 1.00 96.25 91 ASP A CA 1
ATOM 733 C C . ASP A 1 91 ? 2.572 10.811 -7.389 1.00 96.25 91 ASP A C 1
ATOM 735 O O . ASP A 1 91 ? 2.246 11.964 -7.097 1.00 96.25 91 ASP A O 1
ATOM 739 N N . VAL A 1 92 ? 2.807 9.890 -6.449 1.00 95.31 92 VAL A N 1
ATOM 740 C CA . VAL A 1 92 ? 2.614 10.120 -5.010 1.00 95.31 92 VAL A CA 1
ATOM 741 C C . VAL A 1 92 ? 1.156 10.501 -4.700 1.00 95.31 92 VAL A C 1
ATOM 743 O O . VAL A 1 92 ? 0.867 11.318 -3.824 1.00 95.31 92 VAL A O 1
ATOM 746 N N . GLU A 1 93 ? 0.223 9.884 -5.424 1.00 94.94 93 GLU A N 1
ATOM 747 C CA . GLU A 1 93 ? -1.224 10.053 -5.277 1.00 94.94 93 GLU A CA 1
ATOM 748 C C . GLU A 1 93 ? -1.844 8.826 -4.599 1.00 94.94 93 GLU A C 1
ATOM 750 O O . GLU A 1 93 ? -1.443 7.696 -4.865 1.00 94.94 93 GLU A O 1
ATOM 755 N N . LEU A 1 94 ? -2.840 9.020 -3.728 1.00 95.94 94 LEU A N 1
ATOM 756 C CA . LEU A 1 94 ? -3.611 7.899 -3.184 1.00 95.94 94 LEU A CA 1
ATOM 757 C C . LEU A 1 94 ? -4.563 7.343 -4.247 1.00 95.94 94 LEU A C 1
ATOM 759 O O . LEU A 1 94 ? -5.442 8.047 -4.736 1.00 95.94 94 LEU A O 1
ATOM 763 N N . ILE A 1 95 ? -4.436 6.052 -4.533 1.00 97.75 95 ILE A N 1
ATOM 764 C CA . ILE A 1 95 ? -5.249 5.321 -5.508 1.00 97.75 95 ILE A CA 1
ATOM 765 C C . ILE A 1 95 ? -5.977 4.147 -4.844 1.00 97.75 95 ILE A C 1
ATOM 767 O O . ILE A 1 95 ? -5.545 3.633 -3.808 1.00 97.75 95 ILE A O 1
ATOM 771 N N . ASP A 1 96 ? -7.091 3.700 -5.436 1.00 98.25 96 ASP A N 1
ATOM 772 C CA . ASP A 1 96 ? -7.806 2.508 -4.960 1.00 98.25 96 ASP A CA 1
ATOM 773 C C . ASP A 1 96 ? -6.916 1.267 -5.094 1.00 98.25 96 ASP A C 1
ATOM 775 O O . ASP A 1 96 ? -6.564 0.845 -6.202 1.00 98.25 96 ASP A O 1
ATOM 779 N N . ALA A 1 97 ? -6.611 0.641 -3.957 1.00 98.44 97 ALA A N 1
ATOM 780 C CA . ALA A 1 97 ? -5.713 -0.505 -3.878 1.00 98.44 97 ALA A CA 1
ATOM 781 C C . ALA A 1 97 ? -6.196 -1.682 -4.738 1.00 98.44 97 ALA A C 1
ATOM 783 O O . ALA A 1 97 ? -5.400 -2.394 -5.346 1.00 98.44 97 ALA A O 1
ATOM 784 N N . LYS A 1 98 ? -7.514 -1.879 -4.849 1.00 98.44 98 LYS A N 1
ATOM 785 C CA . LYS A 1 98 ? -8.070 -2.998 -5.627 1.00 98.44 98 LYS A CA 1
ATOM 786 C C . LYS A 1 98 ? -7.845 -2.839 -7.131 1.00 98.44 98 LYS A C 1
ATOM 788 O O . LYS A 1 98 ? -7.779 -3.839 -7.851 1.00 98.44 98 LYS A O 1
ATOM 793 N N . SER A 1 99 ? -7.725 -1.598 -7.599 1.00 98.44 99 SER A N 1
ATOM 794 C CA . SER A 1 99 ? -7.480 -1.255 -9.000 1.00 98.44 99 SER A CA 1
ATOM 795 C C . SER A 1 99 ? -5.993 -1.181 -9.374 1.00 98.44 99 SER A C 1
ATOM 797 O O . SER A 1 99 ? -5.677 -1.277 -10.562 1.00 98.44 99 SER A O 1
ATOM 799 N N . ALA A 1 100 ? -5.097 -1.089 -8.389 1.00 98.75 100 ALA A N 1
ATOM 800 C CA . ALA A 1 100 ? -3.664 -0.908 -8.591 1.00 98.75 100 ALA A CA 1
ATOM 801 C C . ALA A 1 100 ? -2.946 -2.151 -9.153 1.00 98.75 100 ALA A C 1
ATOM 803 O O . ALA A 1 100 ? -3.414 -3.295 -9.048 1.00 98.75 100 ALA A O 1
ATOM 804 N N . PHE A 1 101 ? -1.778 -1.902 -9.738 1.00 98.88 101 PHE A N 1
ATOM 805 C CA . PHE A 1 101 ? -0.774 -2.893 -10.119 1.00 98.88 101 PHE A CA 1
ATOM 806 C C . PHE A 1 101 ? 0.368 -2.867 -9.101 1.00 98.88 101 PHE A C 1
ATOM 808 O O . PHE A 1 101 ? 0.763 -1.800 -8.654 1.00 98.88 101 PHE A O 1
ATOM 815 N N . TYR A 1 102 ? 0.904 -4.025 -8.731 1.00 98.81 102 TYR A N 1
ATOM 816 C CA . TYR A 1 102 ? 1.924 -4.153 -7.694 1.00 98.81 102 TYR A CA 1
ATOM 817 C C . TYR A 1 102 ? 3.179 -4.810 -8.248 1.00 98.81 102 TYR A C 1
ATOM 819 O O . TYR A 1 102 ? 3.159 -6.001 -8.565 1.00 98.81 102 TYR A O 1
ATOM 827 N N . VAL A 1 103 ? 4.281 -4.071 -8.335 1.00 98.75 103 VAL A N 1
ATOM 828 C CA . VAL A 1 103 ? 5.575 -4.655 -8.706 1.00 98.75 103 VAL A CA 1
ATOM 829 C C . VAL A 1 103 ? 6.235 -5.254 -7.470 1.00 98.75 103 VAL A C 1
ATOM 831 O O . VAL A 1 103 ? 6.302 -4.618 -6.419 1.00 98.75 103 VAL A O 1
ATOM 834 N N . ILE A 1 104 ? 6.752 -6.477 -7.601 1.00 98.25 104 ILE A N 1
ATOM 835 C CA . ILE A 1 104 ? 7.549 -7.139 -6.561 1.00 98.25 104 ILE A CA 1
ATOM 836 C C . ILE A 1 104 ? 8.936 -7.526 -7.059 1.00 98.25 104 ILE A C 1
ATOM 838 O O . ILE A 1 104 ? 9.153 -7.816 -8.237 1.00 98.25 104 ILE A O 1
ATOM 842 N N . GLY A 1 105 ? 9.873 -7.642 -6.117 1.00 97.25 105 GLY A N 1
ATOM 843 C CA . GLY A 1 105 ? 11.224 -8.135 -6.388 1.00 97.25 105 GLY A CA 1
ATOM 844 C C . GLY A 1 105 ? 12.126 -7.147 -7.117 1.00 97.25 105 GLY A C 1
ATOM 845 O O . GLY A 1 105 ? 13.079 -7.595 -7.744 1.00 97.25 105 GLY A O 1
ATOM 846 N N . SER A 1 106 ? 11.815 -5.855 -7.029 1.00 97.44 106 SER A N 1
ATOM 847 C CA . SER A 1 106 ? 12.692 -4.767 -7.449 1.00 97.44 106 SER A CA 1
ATOM 848 C C . SER A 1 106 ? 13.884 -4.585 -6.506 1.00 97.44 106 SER A C 1
ATOM 850 O O . SER A 1 106 ? 13.888 -5.086 -5.374 1.00 97.44 106 SER A O 1
ATOM 852 N N . ASP A 1 107 ? 14.871 -3.814 -6.958 1.00 97.06 107 ASP A N 1
ATOM 853 C CA . ASP A 1 107 ? 15.991 -3.326 -6.142 1.00 97.06 107 ASP A CA 1
ATOM 854 C C . ASP A 1 107 ? 15.638 -2.111 -5.257 1.00 97.06 107 ASP A C 1
ATOM 856 O O . ASP A 1 107 ? 16.371 -1.774 -4.326 1.00 97.06 107 ASP A O 1
ATOM 860 N N . VAL A 1 108 ? 14.477 -1.499 -5.486 1.00 97.25 108 VAL A N 1
ATOM 861 C CA . VAL A 1 108 ? 13.891 -0.459 -4.634 1.00 97.25 108 VAL A CA 1
ATOM 862 C C . VAL A 1 108 ? 13.327 -1.065 -3.346 1.00 97.25 108 VAL A C 1
ATOM 864 O O . VAL A 1 108 ? 12.497 -1.976 -3.384 1.00 97.25 108 VAL A O 1
ATOM 867 N N . LEU A 1 109 ? 13.760 -0.525 -2.203 1.00 96.31 109 LEU A N 1
ATOM 868 C CA . LEU A 1 109 ? 13.355 -0.966 -0.867 1.00 96.31 109 LEU A CA 1
ATOM 869 C C . LEU A 1 109 ? 12.423 0.049 -0.202 1.00 96.31 109 LEU A C 1
ATOM 871 O O . LEU A 1 109 ? 12.716 1.247 -0.166 1.00 96.31 109 LEU A O 1
ATOM 875 N N . GLY A 1 110 ? 11.334 -0.461 0.365 1.00 95.94 110 GLY A N 1
ATOM 876 C CA . GLY A 1 110 ? 10.438 0.280 1.240 1.00 95.94 110 GLY A CA 1
ATOM 877 C C . GLY A 1 110 ? 10.951 0.369 2.677 1.00 95.94 110 GLY A C 1
ATOM 878 O O . GLY A 1 110 ? 12.022 -0.155 3.007 1.00 95.94 110 GLY A O 1
ATOM 879 N N . PRO A 1 111 ? 10.179 1.006 3.573 1.00 95.81 111 PRO A N 1
ATOM 880 C CA . PRO A 1 111 ? 10.589 1.239 4.961 1.00 95.81 111 PRO A CA 1
ATOM 881 C C . PRO A 1 111 ? 10.878 -0.053 5.733 1.00 95.81 111 PRO A C 1
ATOM 883 O O . PRO A 1 111 ? 11.718 -0.061 6.632 1.00 95.81 111 PRO A O 1
ATOM 886 N N . MET A 1 112 ? 10.241 -1.149 5.308 1.00 95.56 112 MET A N 1
ATOM 887 C CA . MET A 1 112 ? 10.387 -2.492 5.867 1.00 95.56 112 MET A CA 1
ATOM 888 C C . MET A 1 112 ? 11.104 -3.472 4.917 1.00 95.56 112 MET A C 1
ATOM 890 O O . MET A 1 112 ? 10.878 -4.680 5.004 1.00 95.56 112 MET A O 1
ATOM 894 N N . GLY A 1 113 ? 11.954 -2.989 4.002 1.00 96.44 113 GLY A N 1
ATOM 895 C CA . GLY A 1 113 ? 12.732 -3.824 3.074 1.00 96.44 113 GLY A CA 1
ATOM 896 C C . GLY A 1 113 ? 12.026 -4.065 1.738 1.00 96.44 113 GLY A C 1
ATOM 897 O O . GLY A 1 113 ? 11.452 -3.139 1.173 1.00 96.44 113 GLY A O 1
ATOM 898 N N . HIS A 1 114 ? 12.084 -5.289 1.202 1.00 97.50 114 HIS A N 1
ATOM 899 C CA . HIS A 1 114 ? 11.383 -5.607 -0.047 1.00 97.50 114 HIS A CA 1
ATOM 900 C C . HIS A 1 114 ? 9.874 -5.371 0.090 1.00 97.50 114 HIS A C 1
ATOM 902 O O . HIS A 1 114 ? 9.280 -5.667 1.133 1.00 97.50 114 HIS A O 1
ATOM 908 N N . GLU A 1 115 ? 9.270 -4.852 -0.977 1.00 97.25 115 GLU A N 1
ATOM 909 C CA . GLU A 1 115 ? 7.956 -4.213 -0.929 1.00 97.25 115 GLU A CA 1
ATOM 910 C C . GLU A 1 115 ? 7.092 -4.568 -2.157 1.00 97.25 115 GLU A C 1
ATOM 912 O O . GLU A 1 115 ? 7.595 -5.066 -3.169 1.00 97.25 115 GLU A O 1
ATOM 917 N N . LEU A 1 116 ? 5.781 -4.348 -2.023 1.00 97.56 116 LEU A N 1
ATOM 918 C CA . LEU A 1 116 ? 4.780 -4.327 -3.090 1.00 97.56 116 LEU A CA 1
ATOM 919 C C . LEU A 1 116 ? 4.617 -2.884 -3.574 1.00 97.56 116 LEU A C 1
ATOM 921 O O . LEU A 1 116 ? 3.916 -2.099 -2.940 1.00 97.56 116 LEU A O 1
ATOM 925 N N . LEU A 1 117 ? 5.258 -2.527 -4.683 1.00 98.19 117 LEU A N 1
ATOM 926 C CA . LEU A 1 117 ? 5.250 -1.154 -5.187 1.00 98.19 117 LEU A CA 1
ATOM 927 C C . LEU A 1 117 ? 3.967 -0.893 -5.987 1.00 98.19 117 LEU A C 1
ATOM 929 O O . LEU A 1 117 ? 3.792 -1.550 -7.015 1.00 98.19 117 LEU A O 1
ATOM 933 N N . PRO A 1 118 ? 3.066 0.003 -5.541 1.00 98.50 118 PRO A N 1
ATOM 934 C CA . PRO A 1 118 ? 1.793 0.245 -6.210 1.00 98.50 118 PRO A CA 1
ATOM 935 C C . PRO A 1 118 ? 1.933 1.204 -7.393 1.00 98.50 118 PRO A C 1
ATOM 937 O O . PRO A 1 118 ? 2.618 2.220 -7.295 1.00 98.50 118 PRO A O 1
ATOM 940 N N . PHE A 1 119 ? 1.207 0.907 -8.466 1.00 98.75 119 PHE A N 1
ATOM 941 C CA . PHE A 1 119 ? 1.099 1.725 -9.667 1.00 98.75 119 PHE A CA 1
ATOM 942 C C . PHE A 1 119 ? -0.357 1.862 -10.090 1.00 98.75 119 PHE A C 1
ATOM 9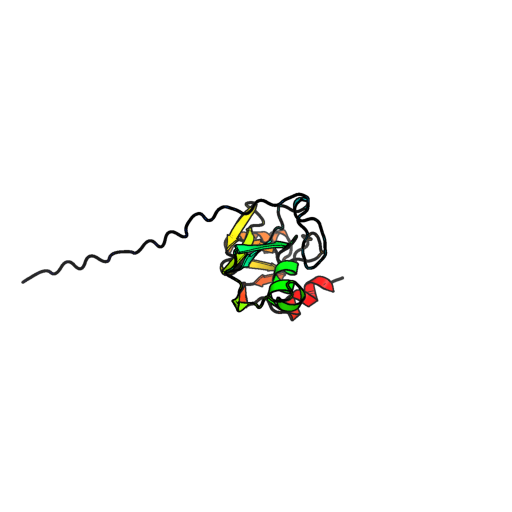44 O O . PHE A 1 119 ? -1.120 0.884 -10.072 1.00 98.75 119 PHE A O 1
ATOM 951 N N . LYS A 1 120 ? -0.743 3.072 -10.495 1.00 98.31 120 LYS A N 1
ATOM 952 C CA . LYS A 1 120 ? -2.110 3.366 -10.957 1.00 98.31 120 LYS A CA 1
ATOM 953 C C . LYS A 1 120 ? -2.471 2.667 -12.272 1.00 98.31 120 LYS A C 1
ATOM 955 O O . LYS A 1 120 ? -3.635 2.338 -12.494 1.00 98.31 120 LYS A O 1
ATOM 960 N N . ASP A 1 121 ? -1.482 2.402 -13.122 1.00 98.56 121 ASP A N 1
ATOM 961 C CA . ASP A 1 121 ? -1.659 1.774 -14.428 1.00 98.56 121 ASP A CA 1
ATOM 962 C C . ASP A 1 121 ? -0.558 0.751 -14.749 1.00 98.56 121 ASP A C 1
ATOM 964 O O . ASP A 1 121 ? 0.473 0.654 -14.081 1.00 98.56 121 ASP A O 1
ATOM 968 N N . GLN A 1 122 ? -0.836 -0.081 -15.754 1.00 98.56 122 GLN A N 1
ATOM 969 C CA . GLN A 1 122 ? 0.038 -1.184 -16.144 1.00 98.56 122 GLN A CA 1
ATOM 970 C C . GLN A 1 122 ? 1.323 -0.695 -16.817 1.00 98.56 122 GLN A C 1
ATOM 972 O O . GLN A 1 122 ? 2.349 -1.359 -16.704 1.00 98.56 122 GLN A O 1
ATOM 977 N N . GLU A 1 123 ? 1.258 0.426 -17.534 1.00 98.75 123 GLU A N 1
ATOM 978 C CA . GLU A 1 123 ? 2.393 0.991 -18.263 1.00 98.75 123 GLU A CA 1
ATOM 979 C C . GLU A 1 123 ? 3.475 1.447 -17.283 1.00 98.75 123 GLU A C 1
ATOM 981 O O . GLU A 1 123 ? 4.607 0.978 -17.369 1.00 98.75 123 GLU A O 1
ATOM 986 N N . SER A 1 124 ? 3.090 2.219 -16.265 1.00 98.62 124 SER A N 1
ATOM 987 C CA . SER A 1 124 ? 3.983 2.667 -15.191 1.00 98.62 124 SER A CA 1
ATOM 988 C C . SER A 1 124 ? 4.577 1.489 -14.410 1.00 98.62 124 SER A C 1
ATOM 990 O O . SER A 1 124 ? 5.763 1.482 -14.084 1.00 98.62 124 SER A O 1
ATOM 992 N N . ALA A 1 125 ? 3.775 0.449 -14.142 1.00 98.81 125 ALA A N 1
ATOM 993 C CA . ALA A 1 125 ? 4.257 -0.768 -13.487 1.00 98.81 125 ALA A CA 1
ATOM 994 C C . ALA A 1 125 ? 5.291 -1.523 -14.338 1.00 98.81 125 ALA A C 1
ATOM 996 O O . ALA A 1 125 ? 6.239 -2.093 -13.794 1.00 98.81 125 ALA A O 1
ATOM 997 N N . GLN A 1 126 ? 5.101 -1.551 -15.659 1.00 98.88 126 GLN A N 1
ATOM 998 C CA . GLN A 1 126 ? 6.011 -2.205 -16.596 1.00 98.88 126 GLN A CA 1
ATOM 999 C C . GLN A 1 126 ? 7.326 -1.434 -16.723 1.00 98.88 126 GLN A C 1
ATOM 1001 O O . GLN A 1 126 ? 8.386 -2.048 -16.619 1.00 98.88 126 GLN A O 1
ATOM 1006 N N . GLU A 1 127 ? 7.259 -0.110 -16.861 1.00 98.81 127 GLU A N 1
ATOM 1007 C CA . GLU A 1 127 ? 8.433 0.769 -16.865 1.00 98.81 127 GLU A CA 1
ATOM 1008 C C . GLU A 1 127 ? 9.255 0.578 -15.585 1.00 98.81 127 GLU A C 1
ATOM 1010 O O . GLU A 1 127 ? 10.440 0.255 -15.641 1.00 98.81 127 GLU A O 1
ATOM 1015 N N . PHE A 1 128 ? 8.607 0.646 -14.417 1.00 98.69 128 PHE A N 1
ATOM 1016 C CA . PHE A 1 128 ? 9.288 0.424 -13.144 1.00 98.69 128 PHE A CA 1
ATOM 1017 C C . PHE A 1 128 ? 9.913 -0.972 -13.040 1.00 98.69 128 PHE A C 1
ATOM 1019 O O . PHE A 1 128 ? 11.020 -1.126 -12.521 1.00 98.69 128 PHE A O 1
ATOM 1026 N N . LEU A 1 129 ? 9.210 -2.011 -13.500 1.00 98.69 129 LEU A N 1
ATOM 1027 C CA . LEU A 1 129 ? 9.730 -3.376 -13.484 1.00 98.69 129 LEU A CA 1
ATOM 1028 C C . LEU A 1 129 ? 11.030 -3.484 -14.288 1.00 98.69 129 LEU A C 1
ATOM 1030 O O . LEU A 1 129 ? 11.965 -4.145 -13.829 1.00 98.69 129 LEU A O 1
ATOM 1034 N N . GLU A 1 130 ? 11.089 -2.851 -15.458 1.00 98.62 130 GLU A N 1
ATOM 1035 C CA . GLU A 1 130 ? 12.266 -2.850 -16.327 1.00 98.62 130 GLU A CA 1
ATOM 1036 C C . GLU A 1 130 ? 13.425 -2.063 -15.705 1.00 98.62 130 GLU A C 1
ATOM 1038 O O . GLU A 1 130 ? 14.535 -2.593 -15.599 1.00 98.62 130 GLU A O 1
ATOM 1043 N N . ASP A 1 131 ? 13.151 -0.859 -15.206 1.00 98.50 131 ASP A N 1
ATOM 1044 C CA . ASP A 1 131 ? 14.163 0.040 -14.643 1.00 98.50 131 ASP A CA 1
ATOM 1045 C C . ASP A 1 131 ? 14.755 -0.463 -13.321 1.00 98.50 131 ASP A C 1
ATOM 1047 O O . ASP A 1 131 ? 15.940 -0.265 -13.040 1.00 98.50 131 ASP A O 1
ATOM 1051 N N . HIS A 1 132 ? 13.944 -1.147 -12.511 1.00 98.31 132 HIS A N 1
ATOM 1052 C CA . HIS A 1 132 ? 14.298 -1.556 -11.150 1.00 98.31 132 HIS A CA 1
ATOM 1053 C C . HIS A 1 132 ? 14.434 -3.064 -10.972 1.00 98.31 132 HIS A C 1
ATOM 1055 O O . HIS A 1 132 ? 14.353 -3.582 -9.853 1.00 98.31 132 HIS A O 1
ATOM 1061 N N . GLN A 1 133 ? 14.645 -3.792 -12.072 1.00 97.38 133 GLN A N 1
ATOM 1062 C CA . GLN A 1 133 ? 14.890 -5.239 -12.064 1.00 97.38 133 GLN A CA 1
ATOM 1063 C C . GLN A 1 133 ? 13.778 -6.035 -11.354 1.00 97.38 133 GLN A C 1
ATOM 1065 O O . GLN A 1 133 ? 14.033 -7.097 -10.764 1.00 97.38 133 GLN A O 1
ATOM 1070 N N . GLY A 1 134 ? 12.547 -5.518 -11.415 1.00 97.69 134 GLY A N 1
ATOM 1071 C CA . GLY A 1 134 ? 11.360 -6.149 -10.859 1.00 97.69 134 GLY A CA 1
ATOM 1072 C C . GLY A 1 134 ? 11.166 -7.557 -11.421 1.00 97.69 134 GLY A C 1
ATOM 1073 O O . GLY A 1 134 ? 11.617 -7.901 -12.514 1.00 97.69 134 GLY A O 1
ATOM 1074 N N . LYS A 1 135 ? 10.517 -8.426 -10.645 1.00 98.06 135 LYS A N 1
ATOM 1075 C CA . LYS A 1 135 ? 10.311 -9.832 -11.029 1.00 98.06 135 LYS A CA 1
ATOM 1076 C C . LYS A 1 135 ? 8.934 -10.096 -11.597 1.00 98.06 135 LYS A C 1
ATOM 1078 O O . LYS A 1 135 ? 8.785 -10.979 -12.439 1.00 98.06 135 LYS A O 1
ATOM 1083 N N . SER A 1 136 ? 7.922 -9.403 -11.097 1.00 98.31 136 SER A N 1
ATOM 1084 C CA . SER A 1 136 ? 6.534 -9.656 -11.471 1.00 98.31 136 SER A CA 1
ATOM 1085 C C . SER A 1 136 ? 5.676 -8.439 -11.170 1.00 98.31 136 SER A C 1
ATOM 1087 O O . SER A 1 136 ? 5.952 -7.713 -10.213 1.00 98.31 136 SER A O 1
ATOM 1089 N N . ILE A 1 137 ? 4.616 -8.278 -11.958 1.00 98.81 137 ILE A N 1
ATOM 1090 C CA . ILE A 1 137 ? 3.503 -7.369 -11.689 1.00 98.81 137 ILE A CA 1
ATOM 1091 C C . ILE A 1 137 ? 2.332 -8.228 -11.221 1.00 98.81 137 ILE A C 1
ATOM 1093 O O . ILE A 1 137 ? 1.997 -9.216 -11.872 1.00 98.81 137 ILE A O 1
ATOM 1097 N N . LEU A 1 138 ? 1.726 -7.853 -10.101 1.00 98.81 138 LEU A N 1
ATOM 1098 C CA . LEU A 1 138 ? 0.565 -8.510 -9.517 1.00 98.81 138 LEU A CA 1
ATOM 1099 C C . LEU A 1 138 ? -0.621 -7.549 -9.478 1.00 98.81 138 LEU A C 1
ATOM 1101 O O . LEU A 1 138 ? -0.472 -6.340 -9.320 1.00 98.81 138 LEU A O 1
ATOM 1105 N N . ARG A 1 139 ? -1.825 -8.093 -9.551 1.00 98.75 139 ARG A N 1
ATOM 1106 C CA . ARG A 1 139 ? -3.072 -7.423 -9.189 1.00 98.75 139 ARG A CA 1
ATOM 1107 C C . ARG A 1 139 ? -3.370 -7.684 -7.718 1.00 98.75 139 ARG A C 1
ATOM 1109 O O . ARG A 1 139 ? -2.936 -8.682 -7.150 1.00 98.75 139 ARG A O 1
ATOM 1116 N N . PHE A 1 140 ? -4.190 -6.828 -7.112 1.00 98.69 140 PHE A N 1
ATOM 1117 C CA . PHE A 1 140 ? -4.570 -6.923 -5.695 1.00 98.69 140 PHE A CA 1
ATOM 1118 C C . 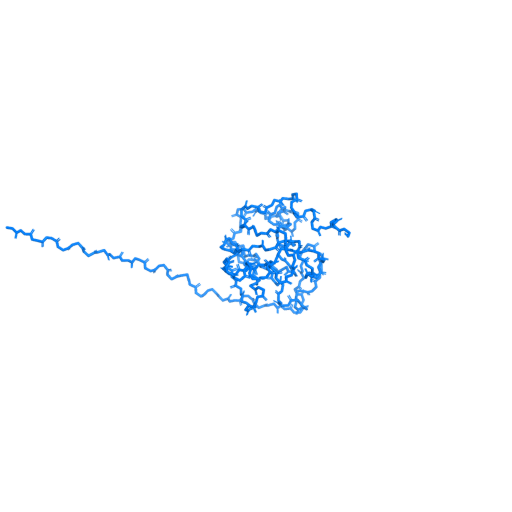PHE A 1 140 ? -4.967 -8.340 -5.240 1.00 98.69 140 PHE A C 1
ATOM 1120 O O . PHE A 1 140 ? -4.510 -8.830 -4.215 1.00 98.69 140 PHE A O 1
ATOM 1127 N N . GLN A 1 141 ? -5.801 -9.011 -6.032 1.00 98.19 141 GLN A N 1
ATOM 1128 C CA . GLN A 1 141 ? -6.337 -10.350 -5.758 1.00 98.19 141 GLN A CA 1
ATOM 1129 C C . GLN A 1 141 ? -5.323 -11.491 -5.969 1.00 98.19 141 GLN A C 1
ATOM 1131 O O . GLN A 1 141 ? -5.576 -12.614 -5.546 1.00 98.19 141 GLN A O 1
ATOM 1136 N N . GLU A 1 142 ? -4.181 -11.213 -6.597 1.00 98.62 142 GLU A N 1
ATOM 1137 C CA . GLU A 1 142 ? -3.087 -12.174 -6.779 1.00 98.62 142 GLU A CA 1
ATOM 1138 C C . GLU A 1 142 ? -2.084 -12.128 -5.621 1.00 98.62 142 GLU A C 1
ATOM 1140 O O . GLU A 1 142 ? -1.278 -13.045 -5.465 1.00 98.62 142 GLU A O 1
ATOM 1145 N N . VAL A 1 143 ? -2.133 -11.087 -4.783 1.00 98.62 143 VAL A N 1
ATOM 1146 C CA . VAL A 1 143 ? -1.317 -11.009 -3.571 1.00 98.62 143 VAL A CA 1
ATOM 1147 C C . VAL A 1 143 ? -1.833 -12.039 -2.568 1.00 98.62 143 VAL A C 1
ATOM 1149 O O . VAL A 1 143 ? -3.017 -12.086 -2.244 1.00 98.62 143 VAL A O 1
ATOM 1152 N N . THR A 1 144 ? -0.933 -12.878 -2.058 1.00 98.50 144 THR A N 1
ATOM 1153 C CA . THR A 1 144 ? -1.243 -13.948 -1.100 1.00 98.50 144 THR A CA 1
ATOM 1154 C C . THR A 1 144 ? -0.366 -13.834 0.146 1.00 98.50 144 THR A C 1
ATOM 1156 O O . THR A 1 144 ? 0.702 -13.216 0.079 1.00 98.50 144 THR A O 1
ATOM 1159 N N . PRO A 1 145 ? -0.734 -14.480 1.269 1.00 97.75 145 PRO A N 1
ATOM 1160 C CA . PRO A 1 145 ? 0.122 -14.529 2.454 1.00 97.75 145 PRO A CA 1
ATOM 1161 C C . PRO A 1 145 ? 1.540 -15.047 2.169 1.00 97.75 145 PRO A C 1
ATOM 1163 O O . PRO A 1 145 ? 2.501 -14.496 2.692 1.00 97.75 145 PRO A O 1
ATOM 1166 N N . LEU A 1 146 ? 1.687 -16.040 1.282 1.00 97.19 146 LEU A N 1
ATOM 1167 C CA . LEU A 1 146 ? 2.995 -16.581 0.889 1.00 97.19 146 LEU A CA 1
ATOM 1168 C C . LEU A 1 146 ? 3.851 -15.552 0.138 1.00 97.19 146 LEU A C 1
ATOM 1170 O O . LEU A 1 146 ? 5.060 -15.474 0.353 1.00 97.19 146 LEU A O 1
ATOM 1174 N N . ILE A 1 147 ? 3.233 -14.740 -0.728 1.00 97.69 147 ILE A N 1
ATOM 1175 C CA . ILE A 1 147 ? 3.933 -13.641 -1.408 1.00 97.69 147 ILE A CA 1
ATOM 1176 C C . ILE A 1 147 ? 4.422 -12.628 -0.373 1.00 97.69 147 ILE A C 1
ATOM 1178 O O . ILE A 1 147 ? 5.593 -12.259 -0.408 1.00 97.69 147 ILE A O 1
ATOM 1182 N N . ILE A 1 148 ? 3.566 -12.235 0.576 1.00 97.50 148 ILE A N 1
ATOM 1183 C CA . ILE A 1 148 ? 3.932 -11.305 1.655 1.00 97.50 148 ILE A CA 1
ATOM 1184 C C . ILE A 1 148 ? 5.094 -11.839 2.494 1.00 97.50 148 ILE A C 1
ATOM 1186 O O . ILE A 1 148 ? 6.072 -11.125 2.699 1.00 97.50 148 ILE A O 1
ATOM 1190 N N . GLU A 1 149 ? 5.027 -13.097 2.926 1.00 95.62 149 GLU A N 1
ATOM 1191 C CA . GLU A 1 149 ? 6.087 -13.746 3.704 1.00 95.62 149 GLU A CA 1
ATOM 1192 C C . GLU A 1 149 ? 7.423 -13.772 2.940 1.00 95.62 149 GLU A C 1
ATOM 1194 O O . GLU A 1 149 ? 8.480 -13.473 3.501 1.00 95.62 149 GLU A O 1
ATOM 1199 N N . SER A 1 150 ? 7.388 -14.026 1.627 1.00 95.06 150 SER A N 1
ATOM 1200 C CA . SER A 1 150 ? 8.597 -14.009 0.792 1.00 95.06 150 SER A CA 1
ATOM 1201 C C . SER A 1 150 ? 9.308 -12.647 0.764 1.00 95.06 150 SER A C 1
ATOM 1203 O O . SER A 1 150 ? 10.521 -12.593 0.549 1.00 95.06 150 SER A O 1
ATOM 1205 N N . LEU A 1 151 ? 8.589 -11.543 0.996 1.00 94.88 151 LEU A N 1
ATOM 1206 C CA . LEU A 1 151 ? 9.160 -10.192 1.022 1.00 94.88 151 LEU A CA 1
ATOM 1207 C C . LEU A 1 151 ? 9.845 -9.857 2.355 1.00 94.88 151 LEU A C 1
ATOM 1209 O O . LEU A 1 151 ? 10.663 -8.942 2.396 1.00 94.88 151 LEU A O 1
ATOM 1213 N N . ASP A 1 152 ? 9.556 -10.590 3.431 1.00 91.44 152 ASP A N 1
ATOM 1214 C CA . ASP A 1 152 ? 10.219 -10.411 4.730 1.00 91.44 152 ASP A CA 1
ATOM 1215 C C . ASP A 1 152 ? 11.499 -11.260 4.869 1.00 91.44 152 ASP A C 1
ATOM 1217 O O . ASP A 1 152 ? 12.338 -10.989 5.729 1.00 91.44 152 ASP A O 1
ATOM 1221 N N . HIS A 1 153 ? 11.665 -12.292 4.034 1.00 79.38 153 HIS A N 1
ATOM 1222 C CA . HIS A 1 153 ? 12.736 -13.289 4.178 1.00 79.38 153 HIS A CA 1
ATOM 1223 C C . HIS A 1 153 ? 13.773 -13.309 3.051 1.00 79.38 153 HIS A C 1
ATOM 1225 O O . HIS A 1 153 ? 14.743 -14.070 3.138 1.00 79.38 153 HIS A O 1
ATOM 1231 N N . ARG A 1 154 ? 13.616 -12.489 2.006 1.00 61.47 154 ARG A N 1
ATOM 1232 C CA . ARG A 1 154 ? 14.643 -12.380 0.964 1.00 61.47 154 ARG A CA 1
ATOM 1233 C C . ARG A 1 154 ? 15.896 -11.682 1.513 1.00 61.47 154 ARG A C 1
ATOM 1235 O O . ARG A 1 154 ? 15.809 -10.583 2.053 1.00 61.47 154 ARG A O 1
ATOM 1242 N N . ARG A 1 155 ? 17.025 -12.396 1.428 1.00 48.97 155 ARG A N 1
ATOM 1243 C CA . ARG A 1 155 ? 18.386 -11.918 1.711 1.00 48.97 155 ARG A CA 1
ATOM 1244 C C . ARG A 1 155 ? 19.024 -11.358 0.453 1.00 48.97 155 ARG A C 1
ATOM 1246 O O . ARG A 1 155 ? 18.754 -11.945 -0.619 1.00 48.97 155 ARG A O 1
#

Solvent-accessible surface area (backbone atoms only — not comparable to full-atom values): 9009 Å² total; per-residue (Å²): 137,86,83,81,82,80,81,80,81,80,81,80,79,73,81,74,90,68,83,79,81,78,82,43,86,83,41,44,12,71,76,84,62,48,56,26,65,82,33,71,56,32,28,16,39,44,34,33,74,87,71,52,72,51,48,18,44,24,44,50,51,42,49,55,32,65,79,37,27,45,79,60,37,74,96,44,52,66,86,44,53,66,50,48,36,28,21,19,61,85,81,58,41,81,39,58,37,76,72,23,30,27,32,29,65,41,79,66,64,47,88,79,37,52,42,49,48,36,18,80,42,69,66,61,36,48,51,49,28,66,78,34,59,31,72,47,78,37,46,50,88,70,64,44,73,69,60,55,52,52,36,76,68,70,128